Protein AF-A0A537LSG3-F1 (afdb_monomer_lite)

Foldseek 3Di:
DVVVVVVVVVVVVVCPPPVPFDDDVVQVGSVRCLVPPLDLVQQACPLLLLVLVVCVVVVNQEAAEDESDDDDSVVNVHHYDHNDFQDDDAAKYKYFSNCCPQQCNRNVQCVVFDFPDCGSVGMGIGHGDPPDPGDDGDDGDPRPDPPVVPPD

pLDDT: mean 77.23, std 20.53, range [40.41, 98.25]

Radius of gyration: 18.1 Å; chains: 1; bounding box: 46×49×38 Å

Sequence (152 aa):
MSALLFWLLLEAVKTFPSYLAYFNEFVGGPGNGYKYLAGPDIDWGQDLKRLAEYLRRQGITTVKLSYFGADDPHLYGIRYERLRQGYPTTGYVAVSVTLLNECARDFGWLRNYEPVAKVGYSIFVYRIPASEPLPAPVPSARCIRDSLLRFI

Secondary structure (DSSP, 8-state):
-HHHHHHHHHHHHHTTT-TT----GGGT-TTTGGGT---GGG-SSHHHHHHHHHHHHTT---EEEE-SS-S-GGGGT--EEEPPTT----EEEEEEHHHHHHTHHHHGGGGGS--SEEETTTEEEEEE-TT--PPPP-PPP--SSSSSSS--

Structure (mmCIF, N/CA/C/O backbone):
data_AF-A0A537LSG3-F1
#
_entry.id   AF-A0A537LSG3-F1
#
loop_
_atom_site.group_PDB
_atom_site.id
_atom_site.type_symbol
_atom_site.label_atom_id
_atom_site.label_alt_id
_atom_site.label_comp_id
_atom_site.label_asym_id
_atom_site.label_entity_id
_atom_site.label_seq_id
_atom_site.pdbx_PDB_ins_code
_atom_site.Cartn_x
_atom_site.Cartn_y
_atom_site.Cartn_z
_atom_site.occupancy
_atom_site.B_iso_or_equiv
_atom_site.auth_seq_id
_atom_site.auth_comp_id
_atom_site.auth_asym_id
_atom_site.auth_atom_id
_atom_site.pdbx_PDB_model_num
ATOM 1 N N . MET A 1 1 ? 33.553 -28.796 -20.520 1.00 51.88 1 MET A N 1
ATOM 2 C CA . MET A 1 1 ? 32.562 -27.876 -21.129 1.00 51.88 1 MET A CA 1
ATOM 3 C C . MET A 1 1 ? 31.116 -28.325 -20.913 1.00 51.88 1 MET A C 1
ATOM 5 O O . MET A 1 1 ? 30.278 -27.473 -20.668 1.00 51.88 1 MET A O 1
ATOM 9 N N . SER A 1 2 ? 30.806 -29.626 -20.911 1.00 62.78 2 SER A N 1
ATOM 10 C CA . SER A 1 2 ? 29.419 -30.118 -20.803 1.00 62.78 2 SER A CA 1
ATOM 11 C C . SER A 1 2 ? 28.754 -29.954 -19.423 1.00 62.78 2 SER A C 1
ATOM 13 O O . SER A 1 2 ? 27.546 -29.769 -19.356 1.00 62.78 2 SER A O 1
ATOM 15 N N . ALA A 1 3 ? 29.520 -29.948 -18.325 1.00 58.25 3 ALA A N 1
ATOM 16 C CA . ALA A 1 3 ? 28.968 -29.763 -16.974 1.00 58.25 3 ALA A CA 1
ATOM 17 C C . ALA A 1 3 ? 28.440 -28.334 -16.721 1.00 58.25 3 ALA A C 1
ATOM 19 O O . ALA A 1 3 ? 27.432 -28.154 -16.046 1.00 58.25 3 ALA A O 1
ATOM 20 N N . LEU A 1 4 ? 29.077 -27.327 -17.326 1.00 56.09 4 LEU A N 1
ATOM 21 C CA . LEU A 1 4 ? 28.654 -25.924 -17.240 1.00 56.09 4 LEU A CA 1
ATOM 22 C C . LEU A 1 4 ? 27.348 -25.668 -18.004 1.00 56.09 4 LEU A C 1
ATOM 24 O O . LEU A 1 4 ? 26.512 -24.893 -17.555 1.00 56.09 4 LEU A O 1
ATOM 28 N N . LEU A 1 5 ? 27.144 -26.360 -19.129 1.00 62.19 5 LEU A N 1
ATOM 29 C CA . LEU A 1 5 ? 25.920 -26.238 -19.927 1.00 62.19 5 LEU A CA 1
ATOM 30 C C . LEU A 1 5 ? 24.713 -26.866 -19.221 1.00 62.19 5 LEU A C 1
ATOM 32 O O . LEU A 1 5 ? 23.613 -26.324 -19.284 1.00 62.19 5 LEU A O 1
ATOM 36 N N . PHE A 1 6 ? 24.924 -27.973 -18.506 1.00 61.84 6 PHE A N 1
ATOM 37 C CA . PHE A 1 6 ? 23.869 -28.610 -17.718 1.00 61.84 6 PHE A CA 1
ATOM 38 C C . PHE A 1 6 ? 23.489 -27.776 -16.487 1.00 61.84 6 PHE A C 1
ATOM 40 O O . PHE A 1 6 ? 22.314 -27.676 -16.142 1.00 61.84 6 PHE A O 1
ATOM 47 N N . TRP A 1 7 ? 24.476 -27.118 -15.871 1.00 62.19 7 TRP A N 1
ATOM 48 C CA . TRP A 1 7 ? 24.249 -26.180 -14.771 1.00 62.19 7 TRP A CA 1
ATOM 49 C C . TRP A 1 7 ? 23.435 -24.956 -15.218 1.00 62.19 7 TRP A C 1
ATOM 51 O O . TRP A 1 7 ? 22.446 -24.604 -14.581 1.00 62.19 7 TRP A O 1
ATOM 61 N N . LEU A 1 8 ? 23.775 -24.375 -16.373 1.00 65.50 8 LEU A N 1
ATOM 62 C CA . LEU A 1 8 ? 23.032 -23.256 -16.966 1.00 65.50 8 LEU A CA 1
ATOM 63 C C . LEU A 1 8 ? 21.586 -23.625 -17.333 1.00 65.50 8 LEU A C 1
ATOM 65 O O . LEU A 1 8 ? 20.675 -22.826 -17.126 1.00 65.50 8 LEU A O 1
ATOM 69 N N . LEU A 1 9 ? 21.352 -24.841 -17.836 1.00 65.12 9 LEU A N 1
ATOM 70 C CA . LEU A 1 9 ? 20.003 -25.327 -18.146 1.00 65.12 9 LEU A CA 1
ATOM 71 C C . LEU A 1 9 ? 19.140 -25.502 -16.887 1.00 65.12 9 LEU A C 1
ATOM 73 O O . LEU A 1 9 ? 17.956 -25.167 -16.908 1.00 65.12 9 LEU A O 1
ATOM 77 N N . LEU A 1 10 ? 19.721 -25.977 -15.783 1.00 63.88 10 LEU A N 1
ATOM 78 C CA . LEU A 1 10 ? 19.004 -26.129 -14.512 1.00 63.88 10 LEU A CA 1
ATOM 79 C C . LEU A 1 10 ? 18.657 -24.780 -13.869 1.00 63.88 10 LEU A C 1
ATOM 81 O O . LEU A 1 10 ? 17.561 -24.634 -13.323 1.00 63.88 10 LEU A O 1
ATOM 85 N N . GLU A 1 11 ? 19.538 -23.783 -13.967 1.00 58.28 11 GLU A N 1
ATOM 86 C CA . GLU A 1 11 ? 19.234 -22.427 -13.497 1.00 58.28 11 GLU A CA 1
ATOM 87 C C . GLU A 1 11 ? 18.155 -21.750 -14.345 1.00 58.28 11 GLU A C 1
ATOM 89 O O . GLU A 1 11 ? 17.235 -21.143 -13.789 1.00 58.28 11 GLU A O 1
ATOM 94 N N . ALA A 1 12 ? 18.198 -21.927 -15.670 1.00 57.94 12 ALA A N 1
ATOM 95 C CA . ALA A 1 12 ? 17.199 -21.380 -16.583 1.00 57.94 12 ALA A CA 1
ATOM 96 C C . ALA A 1 12 ? 15.794 -21.948 -16.321 1.00 57.94 12 ALA A C 1
ATOM 98 O O . ALA A 1 12 ? 14.825 -21.194 -16.311 1.00 57.94 12 ALA A O 1
ATOM 99 N N . VAL A 1 13 ? 15.659 -23.250 -16.046 1.00 61.62 13 VAL A N 1
ATOM 100 C CA . VAL A 1 13 ? 14.347 -23.864 -15.759 1.00 61.62 13 VAL A CA 1
ATOM 101 C C . VAL A 1 13 ? 13.803 -23.433 -14.391 1.00 61.62 13 VAL A C 1
ATOM 103 O O . VAL A 1 13 ? 12.597 -23.242 -14.244 1.00 61.62 13 VAL A O 1
ATOM 106 N N . LYS A 1 14 ? 14.672 -23.201 -13.398 1.00 57.41 14 LYS A N 1
ATOM 107 C CA . LYS A 1 14 ? 14.268 -22.694 -12.073 1.00 57.41 14 LYS A CA 1
ATOM 108 C C . LYS A 1 14 ? 13.813 -21.232 -12.072 1.00 57.41 14 LYS A C 1
ATOM 110 O O . LYS A 1 14 ? 13.093 -20.833 -11.162 1.00 57.41 14 LYS A O 1
ATOM 115 N N . THR A 1 15 ? 14.225 -20.434 -13.055 1.00 51.00 15 THR A N 1
ATOM 116 C CA . THR A 1 15 ? 13.879 -19.003 -13.157 1.00 51.00 15 THR A CA 1
ATOM 117 C C . THR A 1 15 ? 12.592 -18.730 -13.945 1.00 51.00 15 THR A C 1
ATOM 119 O O . THR A 1 15 ? 12.121 -17.591 -13.996 1.00 51.00 15 THR A O 1
ATOM 122 N N . PHE A 1 16 ? 11.950 -19.767 -14.489 1.00 44.69 16 PHE A N 1
ATOM 123 C CA . PHE A 1 16 ? 10.657 -19.647 -15.157 1.00 44.69 16 PHE A CA 1
ATOM 124 C C . PHE A 1 16 ? 9.503 -19.570 -14.127 1.00 44.69 16 PHE A C 1
ATOM 126 O O . PHE A 1 16 ? 9.427 -20.450 -13.268 1.00 44.69 16 PHE A O 1
ATOM 133 N N . PRO A 1 17 ? 8.580 -18.575 -14.164 1.00 51.44 17 PRO A N 1
ATOM 134 C CA . PRO A 1 17 ? 8.365 -17.520 -15.163 1.00 51.44 17 PRO A CA 1
ATOM 135 C C . PRO A 1 17 ? 8.648 -16.093 -14.627 1.00 51.44 17 PRO A C 1
ATOM 137 O O . PRO A 1 17 ? 7.978 -15.139 -15.020 1.00 51.44 17 PRO A O 1
ATOM 140 N N . SER A 1 18 ? 9.600 -15.922 -13.705 1.00 45.47 18 SER A N 1
ATOM 141 C CA . SER A 1 18 ? 9.829 -14.652 -12.990 1.00 45.47 18 SER A CA 1
ATOM 142 C C . SER A 1 18 ? 11.267 -14.149 -13.169 1.00 45.47 18 SER A C 1
ATOM 144 O O . SER A 1 18 ? 11.995 -13.962 -12.198 1.00 45.47 18 SER A O 1
ATOM 146 N N . TYR A 1 19 ? 11.684 -13.902 -14.414 1.00 47.62 19 TYR A N 1
ATOM 147 C CA . TYR A 1 19 ? 13.057 -13.492 -14.765 1.00 47.62 19 TYR A CA 1
ATOM 148 C C . TYR A 1 19 ? 13.480 -12.079 -14.308 1.00 47.62 19 TYR A C 1
ATOM 150 O O . TYR A 1 19 ? 14.622 -11.694 -14.525 1.00 47.62 19 TYR A O 1
ATOM 158 N N . LEU A 1 20 ? 12.607 -11.305 -13.653 1.00 47.41 20 LEU A N 1
ATOM 159 C CA . LEU A 1 20 ? 12.920 -9.950 -13.165 1.00 47.41 20 LEU A CA 1
ATOM 160 C C . LEU A 1 20 ? 13.374 -9.890 -11.697 1.00 47.41 20 LEU A C 1
ATOM 162 O O . LEU A 1 20 ? 13.691 -8.814 -11.204 1.00 47.41 20 LEU A O 1
ATOM 166 N N . ALA A 1 21 ? 13.412 -11.022 -10.987 1.00 42.44 21 ALA A N 1
ATOM 167 C CA . ALA A 1 21 ? 13.753 -11.052 -9.563 1.00 42.44 21 ALA A CA 1
ATOM 168 C C . ALA A 1 21 ? 14.789 -12.133 -9.216 1.00 42.44 21 ALA A C 1
ATOM 170 O O . ALA A 1 21 ? 14.645 -12.835 -8.213 1.00 42.44 21 ALA A O 1
ATOM 171 N N . TYR A 1 22 ? 15.838 -12.285 -10.031 1.00 44.44 22 TYR A N 1
ATOM 172 C CA . TYR A 1 22 ? 16.990 -13.086 -9.619 1.00 44.44 22 TYR A CA 1
ATOM 173 C C . TYR A 1 22 ? 17.867 -12.269 -8.660 1.00 44.44 22 TYR A C 1
ATOM 175 O O . TYR A 1 22 ? 18.544 -11.328 -9.069 1.00 44.44 22 TYR A O 1
ATOM 183 N N . PHE A 1 23 ? 17.844 -12.622 -7.373 1.00 50.12 23 PHE A N 1
ATOM 184 C CA . PHE A 1 23 ? 18.784 -12.127 -6.366 1.00 50.12 23 PHE A CA 1
ATOM 185 C C . PHE A 1 23 ? 19.701 -13.280 -5.955 1.00 50.12 23 PHE A C 1
ATOM 187 O O . PHE A 1 23 ? 19.211 -14.341 -5.575 1.00 50.12 23 PHE A O 1
ATOM 194 N N . ASN A 1 24 ? 21.019 -13.058 -5.995 1.00 41.94 24 ASN A N 1
ATOM 195 C CA . ASN A 1 24 ? 22.007 -13.993 -5.450 1.00 41.94 24 ASN A CA 1
ATOM 196 C C . ASN A 1 24 ? 21.680 -14.340 -3.983 1.00 41.94 24 ASN A C 1
ATOM 198 O O . ASN A 1 24 ? 21.366 -13.456 -3.180 1.00 41.94 24 ASN A O 1
ATOM 202 N N . GLU A 1 25 ? 21.816 -15.618 -3.619 1.00 49.44 25 GLU A N 1
ATOM 203 C CA . GLU A 1 25 ? 21.505 -16.160 -2.282 1.00 49.44 25 GLU A CA 1
ATOM 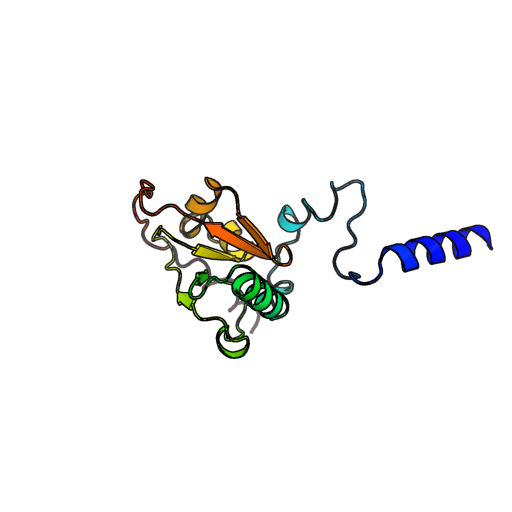204 C C . GLU A 1 25 ? 22.296 -15.487 -1.142 1.00 49.44 25 GLU A C 1
ATOM 206 O O . GLU A 1 25 ? 21.844 -15.473 0.001 1.00 49.44 25 GLU A O 1
ATOM 211 N N . PHE A 1 26 ? 23.411 -14.818 -1.449 1.00 47.41 26 PHE A N 1
ATOM 212 C CA . PHE A 1 26 ? 24.212 -14.061 -0.481 1.00 47.41 26 PHE A CA 1
ATOM 213 C C . PHE A 1 26 ? 23.571 -12.755 0.024 1.00 47.41 26 PHE A C 1
ATOM 215 O O . PHE A 1 26 ? 24.048 -12.198 1.009 1.00 47.41 26 PHE A O 1
ATOM 222 N N . VAL A 1 27 ? 22.490 -12.268 -0.598 1.00 45.12 27 VAL A N 1
ATOM 223 C CA . VAL A 1 27 ? 21.829 -10.994 -0.225 1.00 45.12 27 VAL A CA 1
ATOM 224 C C . VAL A 1 27 ? 20.453 -11.209 0.431 1.00 45.12 27 VAL A C 1
ATOM 226 O O . VAL A 1 27 ? 19.667 -10.278 0.594 1.00 45.12 27 VAL A O 1
ATOM 229 N N . GLY A 1 28 ? 20.136 -12.445 0.832 1.00 47.94 28 GLY A N 1
ATOM 230 C CA . GLY A 1 28 ? 18.885 -12.764 1.533 1.00 47.94 28 GLY A CA 1
ATOM 231 C C . GLY A 1 28 ? 17.648 -12.870 0.630 1.00 47.94 28 GLY A C 1
ATOM 232 O O . GLY A 1 28 ? 16.523 -12.767 1.123 1.00 47.94 28 GLY A O 1
ATOM 233 N N . GLY A 1 29 ? 17.850 -13.079 -0.676 1.00 51.97 29 GLY 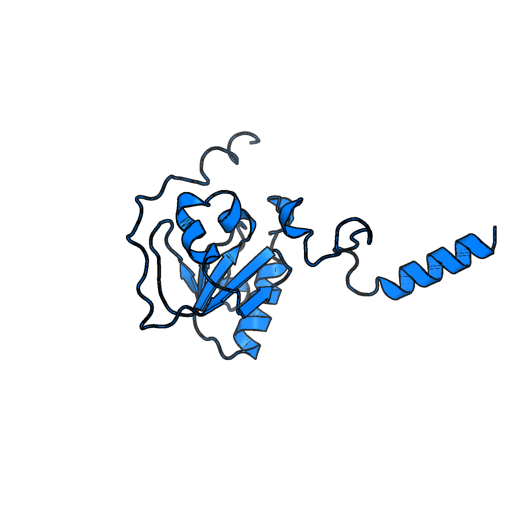A N 1
ATOM 234 C CA . GLY A 1 29 ? 16.796 -13.370 -1.651 1.00 51.97 29 GLY A CA 1
ATOM 235 C C . GLY A 1 29 ? 15.861 -12.191 -1.988 1.00 51.97 29 GLY A C 1
ATOM 236 O O . GLY A 1 29 ? 16.038 -11.069 -1.504 1.00 51.97 29 GLY A O 1
ATOM 237 N N . PRO A 1 30 ? 14.810 -12.431 -2.799 1.00 50.19 30 PRO A N 1
ATOM 238 C CA . PRO A 1 30 ? 13.859 -11.398 -3.234 1.00 50.19 30 PRO A CA 1
ATOM 239 C C . PRO A 1 30 ? 13.071 -10.755 -2.079 1.00 50.19 30 PRO A C 1
ATOM 241 O O . PRO A 1 30 ? 12.505 -9.676 -2.233 1.00 50.19 30 PRO A O 1
ATOM 244 N N . GLY A 1 31 ? 13.072 -11.373 -0.892 1.00 50.19 31 GLY A N 1
ATOM 245 C CA . GLY A 1 31 ? 12.434 -10.840 0.311 1.00 50.19 31 GLY A CA 1
ATOM 246 C C . GLY A 1 31 ? 13.112 -9.602 0.911 1.00 50.19 31 GLY A C 1
ATOM 247 O O . GLY A 1 31 ? 12.446 -8.872 1.643 1.00 50.19 31 GLY A O 1
ATOM 248 N N . ASN A 1 32 ? 14.390 -9.336 0.601 1.00 50.16 32 ASN A N 1
ATOM 249 C CA . ASN A 1 32 ? 15.144 -8.174 1.105 1.00 50.16 32 ASN A CA 1
ATOM 250 C C . ASN A 1 32 ? 15.637 -7.212 0.007 1.00 50.16 32 ASN A C 1
ATOM 252 O O . ASN A 1 32 ? 16.106 -6.121 0.335 1.00 50.16 32 ASN A O 1
ATOM 256 N N . GLY A 1 33 ? 15.492 -7.559 -1.277 1.00 44.56 33 GLY A N 1
ATOM 257 C CA . GLY A 1 33 ? 15.961 -6.738 -2.404 1.00 44.56 33 GLY A CA 1
ATOM 258 C C . GLY A 1 33 ? 15.344 -5.334 -2.478 1.00 44.56 33 GLY A C 1
ATOM 259 O O . GLY A 1 33 ? 16.009 -4.384 -2.892 1.00 44.56 33 GLY A O 1
ATOM 260 N N . TYR A 1 34 ? 14.117 -5.168 -1.968 1.00 51.47 34 TYR A N 1
ATOM 261 C CA . TYR A 1 34 ? 13.412 -3.878 -1.914 1.00 51.47 34 TYR A CA 1
ATOM 262 C C . TYR A 1 34 ? 14.144 -2.798 -1.095 1.00 51.47 34 TYR A C 1
ATOM 264 O O . TYR A 1 34 ? 13.844 -1.614 -1.226 1.00 51.47 34 TYR A O 1
ATOM 272 N N . LYS A 1 35 ? 15.095 -3.185 -0.234 1.00 49.69 35 LYS A N 1
ATOM 273 C CA . LYS A 1 35 ? 15.903 -2.245 0.558 1.00 49.69 35 LYS A CA 1
ATOM 274 C C . LYS A 1 35 ? 17.063 -1.632 -0.228 1.00 49.69 35 LYS A C 1
ATOM 276 O O . LYS A 1 35 ? 17.580 -0.608 0.202 1.00 49.69 35 LYS A O 1
ATOM 281 N N . TYR A 1 36 ? 17.473 -2.250 -1.337 1.00 45.69 36 TYR A N 1
ATOM 282 C CA . TYR A 1 36 ? 18.698 -1.883 -2.056 1.00 45.69 36 TYR A CA 1
ATOM 283 C C . TYR A 1 36 ? 18.452 -1.353 -3.474 1.00 45.69 36 TYR A C 1
ATOM 285 O O . TYR A 1 36 ? 19.299 -0.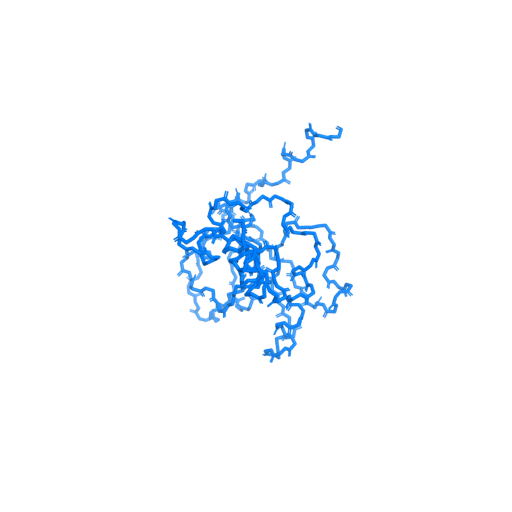630 -3.984 1.00 45.69 36 TYR A O 1
ATOM 293 N N . LEU A 1 37 ? 17.315 -1.680 -4.105 1.00 44.84 37 LEU A N 1
ATOM 294 C CA . LEU A 1 37 ? 17.034 -1.315 -5.504 1.00 44.84 37 LEU A CA 1
ATOM 295 C C . LEU A 1 37 ? 15.618 -0.768 -5.744 1.00 44.84 37 LEU A C 1
ATOM 297 O O . LEU A 1 37 ? 15.131 -0.843 -6.865 1.00 44.84 37 LEU A O 1
ATOM 301 N N . ALA A 1 38 ? 14.943 -0.205 -4.735 1.00 47.06 38 ALA A N 1
ATOM 302 C CA . ALA A 1 38 ? 13.692 0.534 -4.952 1.00 47.06 38 ALA A CA 1
ATOM 303 C C . ALA A 1 38 ? 13.980 1.873 -5.660 1.00 47.06 38 ALA A C 1
ATOM 305 O O . ALA A 1 38 ? 13.923 2.937 -5.052 1.00 47.06 38 ALA A O 1
ATOM 306 N N . GLY A 1 39 ? 14.394 1.788 -6.922 1.00 43.66 39 GLY A N 1
ATOM 307 C CA . GLY A 1 39 ? 14.542 2.913 -7.825 1.00 43.66 39 GLY A CA 1
ATOM 308 C C . GLY A 1 39 ? 13.247 3.175 -8.603 1.00 43.66 39 GLY A C 1
ATOM 309 O O . GLY A 1 39 ? 12.390 2.291 -8.701 1.00 43.66 39 GLY A O 1
ATOM 310 N N . PRO A 1 40 ? 13.117 4.371 -9.196 1.00 40.41 40 PRO A N 1
ATOM 311 C CA . PRO A 1 40 ? 11.947 4.803 -9.969 1.00 40.41 40 PRO A CA 1
ATOM 312 C C . PRO A 1 40 ? 11.605 3.899 -11.171 1.00 40.41 40 PRO A C 1
ATOM 314 O O . PRO A 1 40 ? 10.476 3.929 -11.662 1.00 40.41 40 PRO A O 1
ATOM 317 N N . ASP A 1 41 ? 12.551 3.071 -11.618 1.00 49.91 41 ASP A N 1
ATOM 318 C CA . ASP A 1 41 ? 12.420 2.187 -12.781 1.00 49.91 41 ASP A CA 1
ATOM 319 C C . ASP A 1 41 ? 11.572 0.923 -12.519 1.00 49.91 41 ASP A C 1
ATOM 321 O O . ASP A 1 41 ? 11.242 0.197 -13.455 1.00 49.91 41 ASP A O 1
ATOM 325 N N . ILE A 1 42 ? 11.190 0.644 -11.265 1.00 50.56 42 ILE A N 1
ATOM 326 C CA . ILE A 1 42 ? 10.370 -0.531 -10.900 1.00 50.56 42 ILE A CA 1
ATOM 327 C C . ILE A 1 42 ? 8.855 -0.270 -11.044 1.00 50.56 42 ILE A C 1
ATOM 329 O O . ILE A 1 42 ? 8.080 -1.211 -11.194 1.00 50.56 42 ILE A O 1
ATOM 333 N N . ASP A 1 43 ? 8.409 0.989 -11.073 1.00 53.66 43 ASP A N 1
ATOM 334 C CA . ASP A 1 43 ? 6.988 1.356 -10.927 1.00 53.66 43 ASP A CA 1
ATOM 335 C C . ASP A 1 43 ? 6.243 1.628 -12.264 1.00 53.66 43 ASP A C 1
ATOM 337 O O . ASP A 1 43 ? 5.241 2.349 -12.298 1.00 53.66 43 ASP A O 1
ATOM 341 N N . TRP A 1 44 ? 6.688 1.050 -13.388 1.00 57.19 44 TRP A N 1
ATOM 342 C CA . TRP A 1 44 ? 6.094 1.266 -14.726 1.00 57.19 44 TRP A CA 1
ATOM 343 C C . TRP A 1 44 ? 4.881 0.354 -15.003 1.00 57.19 44 TRP A C 1
ATOM 345 O O . TRP A 1 44 ? 4.899 -0.511 -15.880 1.00 57.19 44 TRP A O 1
ATOM 355 N N . GLY A 1 45 ? 3.814 0.513 -14.215 1.00 59.34 45 GLY A N 1
ATOM 356 C CA . GLY A 1 45 ? 2.470 -0.012 -14.517 1.00 59.34 45 GLY A CA 1
ATOM 357 C C . GLY A 1 45 ? 2.239 -1.505 -14.255 1.00 59.34 45 GLY A C 1
ATOM 358 O O . GLY A 1 45 ? 1.128 -1.910 -13.896 1.00 59.34 45 GLY A O 1
ATOM 359 N N . GLN A 1 46 ? 3.282 -2.338 -14.335 1.00 72.31 46 GLN A N 1
ATOM 360 C CA . GLN A 1 46 ? 3.180 -3.787 -14.113 1.00 72.31 46 GLN A CA 1
ATOM 361 C C . GLN A 1 46 ? 2.561 -4.131 -12.747 1.00 72.31 46 GLN A C 1
ATOM 363 O O . GLN A 1 46 ? 1.762 -5.068 -12.635 1.00 72.31 46 GLN A O 1
ATOM 368 N N . ASP A 1 47 ? 2.883 -3.360 -11.712 1.00 82.44 47 ASP A N 1
ATOM 369 C CA . ASP A 1 47 ? 2.428 -3.647 -10.355 1.00 82.44 47 ASP A CA 1
ATOM 370 C C . ASP A 1 47 ? 1.044 -3.078 -10.037 1.00 82.44 47 ASP A C 1
ATOM 372 O O . ASP A 1 47 ? 0.368 -3.612 -9.157 1.00 82.44 47 ASP A O 1
ATOM 376 N N . LEU A 1 48 ? 0.538 -2.117 -10.823 1.00 89.88 48 LEU A N 1
ATOM 377 C CA . LEU A 1 48 ? -0.878 -1.730 -10.772 1.00 89.88 48 LEU A CA 1
ATOM 378 C C . LEU A 1 48 ? -1.770 -2.873 -11.255 1.00 89.88 48 LEU A C 1
ATOM 380 O O . LEU A 1 48 ? -2.761 -3.195 -10.604 1.00 89.88 48 LEU A O 1
ATOM 384 N N . LYS A 1 49 ? -1.392 -3.574 -12.331 1.00 90.94 49 LYS A N 1
ATOM 385 C CA . LYS A 1 49 ? -2.132 -4.768 -12.768 1.00 90.94 49 LYS A CA 1
ATOM 386 C C . LYS A 1 49 ? -2.164 -5.843 -11.676 1.00 90.94 49 LYS A C 1
ATOM 388 O O . LYS A 1 49 ? -3.222 -6.401 -11.384 1.00 90.94 49 LYS A O 1
ATOM 393 N N . ARG A 1 50 ? -1.024 -6.106 -11.027 1.00 92.62 50 ARG A N 1
ATOM 394 C CA . ARG A 1 50 ? -0.942 -7.063 -9.907 1.00 92.62 50 ARG A CA 1
ATOM 395 C C . ARG A 1 50 ? -1.752 -6.600 -8.695 1.00 92.62 50 ARG A C 1
ATOM 397 O O . ARG A 1 50 ? -2.394 -7.423 -8.043 1.00 92.62 50 ARG A O 1
ATOM 404 N N . LEU A 1 51 ? -1.768 -5.297 -8.412 1.00 95.06 51 LEU A N 1
ATOM 405 C CA . LEU A 1 51 ? -2.569 -4.711 -7.339 1.00 95.06 51 LEU A CA 1
ATOM 406 C C . LEU A 1 51 ? -4.061 -4.891 -7.625 1.00 95.06 51 LEU A C 1
ATOM 408 O O . LEU A 1 51 ? -4.789 -5.347 -6.749 1.00 95.06 51 LEU A O 1
ATOM 412 N N . ALA A 1 52 ? -4.509 -4.620 -8.850 1.00 95.06 52 ALA A N 1
ATOM 413 C CA . ALA A 1 52 ? -5.894 -4.832 -9.265 1.00 95.06 52 ALA A CA 1
ATOM 414 C C . ALA A 1 52 ? -6.332 -6.293 -9.070 1.00 95.06 52 ALA A C 1
ATOM 416 O O . ALA A 1 52 ? -7.402 -6.571 -8.523 1.00 95.06 52 ALA A O 1
ATOM 417 N N . GLU A 1 53 ? -5.484 -7.245 -9.467 1.00 95.50 53 GLU A N 1
ATOM 418 C CA . GLU A 1 53 ? -5.740 -8.670 -9.255 1.00 95.50 53 GLU A CA 1
ATOM 419 C C . GLU A 1 53 ? -5.833 -9.032 -7.773 1.00 95.50 53 GLU A C 1
ATOM 421 O O . GLU A 1 53 ? -6.753 -9.757 -7.386 1.00 95.50 53 GLU A O 1
ATOM 426 N N . TYR A 1 54 ? -4.919 -8.516 -6.949 1.00 96.44 54 TYR A N 1
ATOM 427 C CA . TYR A 1 54 ? -4.939 -8.715 -5.503 1.00 96.44 54 TYR A CA 1
ATOM 428 C C . TYR A 1 54 ? -6.231 -8.173 -4.875 1.00 96.44 54 TYR A C 1
ATOM 430 O O . TYR A 1 54 ? -6.929 -8.917 -4.186 1.00 96.44 54 TYR A O 1
ATOM 438 N N . LEU A 1 55 ? -6.593 -6.917 -5.160 1.00 97.44 55 LEU A N 1
ATOM 439 C CA . LEU A 1 55 ? -7.789 -6.269 -4.608 1.00 97.44 55 LEU A CA 1
ATOM 440 C C . LEU A 1 55 ? -9.057 -7.050 -4.962 1.00 97.44 55 LEU A C 1
ATOM 442 O O . LEU A 1 55 ? -9.871 -7.341 -4.087 1.00 97.44 55 LEU A O 1
ATOM 446 N N . ARG A 1 56 ? -9.181 -7.478 -6.223 1.00 96.75 56 ARG A N 1
ATOM 447 C CA . ARG A 1 56 ? -10.307 -8.293 -6.694 1.00 96.75 56 ARG A CA 1
ATOM 448 C C . ARG A 1 56 ? -10.387 -9.642 -5.980 1.00 96.75 56 ARG A C 1
ATOM 450 O O . ARG A 1 56 ? -11.474 -10.038 -5.574 1.00 96.75 56 ARG A O 1
ATOM 457 N N . ARG A 1 57 ? -9.260 -10.342 -5.803 1.00 97.19 57 ARG A N 1
ATOM 458 C CA . ARG A 1 57 ? -9.217 -11.637 -5.092 1.00 97.19 57 ARG A CA 1
ATOM 459 C C . ARG A 1 57 ? -9.608 -11.510 -3.622 1.00 97.19 57 ARG A C 1
ATOM 461 O O . ARG A 1 57 ? -10.218 -12.424 -3.086 1.00 97.19 57 ARG A O 1
ATOM 468 N N . GLN A 1 58 ? -9.259 -10.394 -2.988 1.00 97.50 58 GLN A N 1
ATOM 469 C CA . GLN A 1 58 ? -9.580 -10.123 -1.585 1.00 97.50 58 GLN A CA 1
ATOM 470 C C . GLN A 1 58 ? -10.960 -9.474 -1.387 1.00 97.50 58 GLN A C 1
ATOM 472 O O . GLN A 1 58 ? -11.336 -9.180 -0.255 1.00 97.50 58 GLN A O 1
ATOM 477 N N . GLY A 1 59 ? -11.712 -9.212 -2.463 1.00 96.75 59 GLY A N 1
ATOM 478 C CA . GLY A 1 59 ? -12.998 -8.512 -2.382 1.00 96.75 59 GLY A CA 1
ATOM 479 C C . GLY A 1 59 ? -12.880 -7.064 -1.888 1.00 96.75 59 GLY A C 1
ATOM 480 O O . GLY A 1 59 ? -13.843 -6.514 -1.355 1.00 96.75 59 GLY A O 1
ATOM 481 N N . ILE A 1 60 ? -11.709 -6.439 -2.035 1.00 96.75 60 ILE A N 1
ATOM 482 C CA . ILE A 1 60 ? -11.465 -5.056 -1.618 1.00 96.75 60 ILE A CA 1
ATOM 483 C C . ILE A 1 60 ? -11.960 -4.131 -2.728 1.00 96.75 60 ILE A C 1
ATOM 485 O O . ILE A 1 60 ? -11.397 -4.091 -3.820 1.00 96.75 60 ILE A O 1
ATOM 489 N N . THR A 1 61 ? -13.025 -3.385 -2.442 1.00 93.25 61 THR A N 1
ATOM 490 C CA . THR A 1 61 ? -13.714 -2.546 -3.432 1.00 93.25 61 THR A CA 1
ATOM 491 C C . THR A 1 61 ? -13.122 -1.152 -3.586 1.00 93.25 61 THR A C 1
ATOM 493 O O . THR A 1 61 ? -13.221 -0.603 -4.676 1.00 93.25 61 THR A O 1
ATOM 496 N N . THR A 1 62 ? -12.506 -0.599 -2.537 1.00 94.25 62 THR A N 1
ATOM 497 C CA . THR A 1 62 ? -11.821 0.702 -2.556 1.00 94.25 62 THR A CA 1
ATOM 498 C C . THR A 1 62 ? -10.560 0.632 -1.696 1.00 94.25 62 THR A C 1
ATOM 500 O O . THR A 1 62 ? -10.587 0.079 -0.595 1.00 94.25 62 THR A O 1
ATOM 503 N N . VAL A 1 63 ? -9.461 1.213 -2.180 1.00 97.25 63 VAL A N 1
ATOM 504 C CA . VAL A 1 63 ? -8.183 1.319 -1.455 1.00 97.25 63 VAL A CA 1
ATOM 505 C C . VAL A 1 63 ? -7.694 2.767 -1.421 1.00 97.25 63 VAL A C 1
ATOM 507 O O . VAL A 1 63 ? -7.910 3.519 -2.367 1.00 97.25 63 VAL A O 1
ATOM 510 N N . LYS A 1 64 ? -7.009 3.177 -0.354 1.00 97.81 64 LYS A N 1
ATOM 511 C CA . LYS A 1 64 ? -6.309 4.467 -0.309 1.00 97.81 64 LYS A CA 1
ATOM 512 C C . LYS A 1 64 ? -4.915 4.294 -0.887 1.00 97.81 64 LYS A C 1
ATOM 514 O O . LYS A 1 64 ? -4.101 3.597 -0.291 1.00 97.81 64 LYS A O 1
ATOM 519 N N . LEU A 1 65 ? -4.648 4.893 -2.040 1.00 95.81 65 LEU A N 1
ATOM 520 C CA . LEU A 1 65 ? -3.452 4.628 -2.837 1.00 95.81 65 LEU A CA 1
ATOM 521 C C . LEU A 1 65 ? -2.574 5.875 -2.984 1.00 95.81 65 LEU A C 1
ATOM 523 O O . LEU A 1 65 ? -3.053 6.954 -3.343 1.00 95.81 65 LEU A O 1
ATOM 527 N N . SER A 1 66 ? -1.274 5.710 -2.749 1.00 93.06 66 SER A N 1
ATOM 528 C CA . SER A 1 66 ? -0.226 6.603 -3.249 1.00 93.06 66 SER A CA 1
ATOM 529 C C . SER A 1 66 ? 0.888 5.742 -3.834 1.00 93.06 66 SER A C 1
ATOM 531 O O . SER A 1 66 ? 1.465 4.921 -3.137 1.00 93.06 66 SER A O 1
ATOM 533 N N . TYR A 1 67 ? 1.169 5.882 -5.121 1.00 90.06 67 TYR A N 1
ATOM 534 C CA . TYR A 1 67 ? 2.211 5.124 -5.812 1.00 90.06 67 TYR A CA 1
ATOM 535 C C . TYR A 1 67 ? 3.052 6.096 -6.640 1.00 90.06 67 TYR A C 1
ATOM 537 O O . TYR A 1 67 ? 2.622 7.221 -6.901 1.00 90.06 67 TYR A O 1
ATOM 545 N N . PHE A 1 68 ? 4.272 5.686 -6.972 1.00 83.88 68 PHE A N 1
ATOM 546 C CA . PHE A 1 68 ? 5.266 6.557 -7.596 1.00 83.88 68 PHE A CA 1
ATOM 547 C C . PHE A 1 68 ? 5.059 6.729 -9.111 1.00 83.88 68 PHE A C 1
ATOM 549 O O . PHE A 1 68 ? 5.391 7.779 -9.652 1.00 83.88 68 PHE A O 1
ATOM 556 N N . GLY A 1 69 ? 4.508 5.717 -9.790 1.00 78.31 69 GLY A N 1
ATOM 557 C CA . GLY A 1 69 ? 4.313 5.724 -11.242 1.00 78.31 69 GLY A CA 1
ATOM 558 C C . GLY A 1 69 ? 3.321 6.782 -11.755 1.00 78.31 69 GLY A C 1
ATOM 559 O O . GLY A 1 69 ? 2.602 7.421 -10.989 1.00 78.31 69 GLY A O 1
ATOM 560 N N . ALA A 1 70 ? 3.272 6.945 -13.082 1.00 74.50 70 ALA A N 1
ATOM 561 C CA . ALA A 1 70 ? 2.420 7.928 -13.764 1.00 74.50 70 ALA A CA 1
ATOM 562 C C . ALA A 1 70 ? 1.111 7.348 -14.345 1.00 74.50 70 ALA A C 1
ATOM 564 O O . ALA A 1 70 ? 0.198 8.106 -14.669 1.00 74.50 70 ALA A O 1
ATOM 565 N N . ASP A 1 71 ? 1.013 6.021 -14.475 1.00 82.00 71 ASP A N 1
ATOM 566 C CA . ASP A 1 71 ? -0.130 5.321 -15.081 1.00 82.00 71 ASP A CA 1
ATOM 567 C C . ASP A 1 71 ? -1.414 5.458 -14.264 1.00 82.00 71 ASP A C 1
ATOM 569 O O . ASP A 1 71 ? -1.405 5.128 -13.086 1.00 82.00 71 ASP A O 1
ATOM 573 N N . ASP A 1 72 ? -2.547 5.813 -14.869 1.00 86.44 72 ASP A N 1
ATOM 574 C CA . ASP A 1 72 ? -3.821 5.920 -14.145 1.00 86.44 72 ASP A CA 1
ATOM 575 C C . ASP A 1 72 ? -4.317 4.548 -13.610 1.00 86.44 72 ASP A C 1
ATOM 577 O O . ASP A 1 72 ? -4.636 3.656 -14.408 1.00 86.44 72 ASP A O 1
ATOM 581 N N . PRO A 1 73 ? -4.458 4.355 -12.276 1.00 91.12 73 PRO A N 1
ATOM 582 C CA . PRO A 1 73 ? -4.977 3.114 -11.695 1.00 91.12 73 PRO A CA 1
ATOM 583 C C . PRO A 1 73 ? -6.381 2.729 -12.185 1.0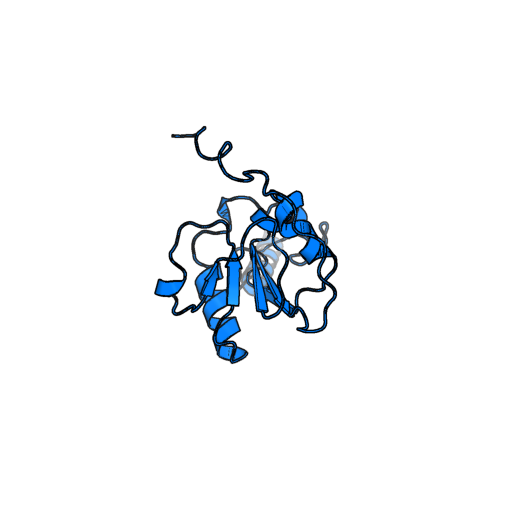0 91.12 73 PRO A C 1
ATOM 585 O O . PRO A 1 73 ? -6.722 1.539 -12.196 1.00 91.12 73 PRO A O 1
ATOM 588 N N . HIS A 1 74 ? -7.196 3.696 -12.625 1.00 90.00 74 HIS A N 1
ATOM 589 C CA . HIS A 1 74 ? -8.526 3.424 -13.172 1.00 90.00 74 HIS A CA 1
ATOM 590 C C . HIS A 1 74 ? -8.478 2.571 -14.445 1.00 90.00 74 HIS A C 1
ATOM 592 O O . HIS A 1 74 ? -9.385 1.762 -14.654 1.00 90.00 74 HIS A O 1
ATOM 598 N N . LEU A 1 75 ? -7.406 2.660 -15.243 1.00 88.06 75 LEU A N 1
ATOM 599 C CA . LEU A 1 75 ? -7.215 1.838 -16.449 1.00 88.06 75 LEU A CA 1
ATOM 600 C C . LEU A 1 75 ? -7.107 0.340 -16.132 1.00 88.06 75 LEU A C 1
ATOM 602 O O . LEU A 1 75 ? -7.418 -0.502 -16.971 1.00 88.06 75 LEU A O 1
ATOM 606 N N . TYR A 1 76 ? -6.724 0.004 -14.900 1.00 90.12 76 TYR A N 1
ATOM 607 C CA . TYR A 1 76 ? -6.624 -1.368 -14.403 1.00 90.12 76 TYR A CA 1
ATOM 608 C C . TYR A 1 76 ? -7.864 -1.799 -13.600 1.00 90.12 76 TYR A C 1
ATOM 610 O O . TYR A 1 76 ? -7.874 -2.875 -13.003 1.00 90.12 76 TYR A O 1
ATOM 618 N N . GLY A 1 77 ? -8.917 -0.972 -13.562 1.00 91.56 77 GLY A N 1
ATOM 619 C CA . GLY A 1 77 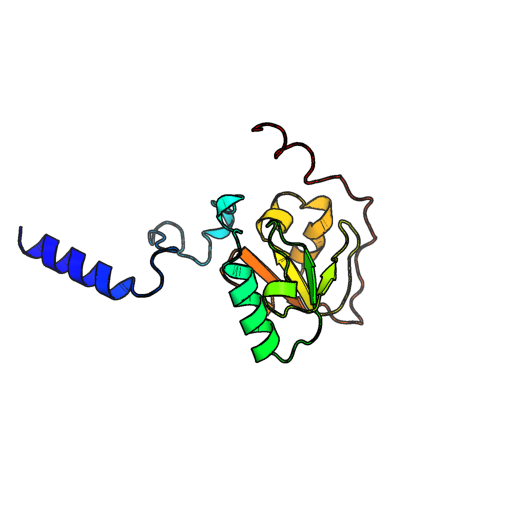? -10.135 -1.229 -12.790 1.00 91.56 77 GLY A CA 1
ATOM 620 C C . GLY A 1 77 ? -9.976 -1.016 -11.283 1.00 91.56 77 GLY A C 1
ATOM 621 O O . GLY A 1 77 ? -10.807 -1.486 -10.505 1.00 91.56 77 GLY A O 1
ATOM 622 N N . ILE A 1 78 ? -8.923 -0.317 -10.846 1.00 94.69 78 ILE A N 1
ATOM 623 C CA . ILE A 1 78 ? -8.711 -0.011 -9.431 1.00 94.69 78 ILE A CA 1
ATOM 624 C C . ILE A 1 78 ? -9.567 1.196 -9.059 1.00 94.69 78 ILE A C 1
ATOM 626 O O . ILE A 1 78 ? -9.373 2.305 -9.554 1.00 94.69 78 ILE A O 1
ATOM 630 N N . ARG A 1 79 ? -10.498 0.994 -8.129 1.00 94.81 79 ARG A N 1
ATOM 631 C CA . ARG A 1 79 ? -11.183 2.094 -7.449 1.00 94.81 79 ARG A CA 1
ATOM 632 C C . ARG A 1 79 ? -10.339 2.508 -6.253 1.00 94.81 79 ARG A C 1
ATOM 634 O O . ARG A 1 79 ? -10.093 1.701 -5.354 1.00 94.81 79 ARG A O 1
ATOM 641 N N . TYR A 1 80 ? -9.889 3.756 -6.246 1.00 95.94 80 TYR A N 1
ATOM 642 C CA . TYR A 1 80 ? -9.028 4.249 -5.185 1.00 95.94 80 TYR A CA 1
ATOM 643 C C . TYR A 1 80 ? -9.390 5.657 -4.733 1.00 95.94 80 TYR A C 1
ATOM 645 O O . TYR A 1 80 ? -9.933 6.466 -5.481 1.00 95.94 80 TYR A O 1
ATOM 653 N N . GLU A 1 81 ? -9.039 5.937 -3.486 1.00 95.62 81 GLU A N 1
ATOM 654 C CA . GLU A 1 81 ? -8.943 7.283 -2.944 1.00 95.62 81 GLU A CA 1
ATOM 655 C C . GLU A 1 81 ? -7.467 7.660 -2.872 1.00 95.62 81 GLU A C 1
ATOM 657 O O . GLU A 1 81 ? -6.620 6.839 -2.514 1.00 95.62 81 GLU A O 1
ATOM 662 N N . ARG A 1 82 ? -7.120 8.906 -3.194 1.00 92.94 82 ARG A N 1
ATOM 663 C CA . ARG A 1 82 ? -5.730 9.352 -3.067 1.00 92.94 82 ARG A CA 1
ATOM 664 C C . ARG A 1 82 ? -5.328 9.357 -1.591 1.00 92.94 82 ARG A C 1
ATOM 666 O O . ARG A 1 82 ? -5.885 10.116 -0.798 1.00 92.94 82 ARG A O 1
ATOM 673 N N . LEU A 1 83 ? -4.317 8.567 -1.234 1.00 93.94 83 LEU A N 1
ATOM 674 C CA . LEU A 1 83 ? -3.692 8.649 0.083 1.00 93.94 83 LEU A CA 1
ATOM 675 C C . LEU A 1 83 ? -2.915 9.970 0.178 1.00 93.94 83 LEU A C 1
ATOM 677 O O . LEU A 1 83 ? -2.009 10.238 -0.613 1.00 93.94 83 LEU A O 1
ATOM 681 N N . ARG A 1 84 ? -3.299 10.821 1.133 1.00 90.81 84 ARG A N 1
ATOM 682 C CA . ARG A 1 84 ? -2.702 12.148 1.323 1.00 90.81 84 ARG A CA 1
ATOM 683 C C . ARG A 1 84 ? -1.384 12.035 2.096 1.00 90.81 84 ARG A C 1
ATOM 685 O O . ARG A 1 84 ? -1.337 11.421 3.157 1.00 90.81 84 ARG A O 1
ATOM 692 N N . GLN A 1 85 ? -0.334 12.672 1.582 1.00 90.50 85 GLN A N 1
ATOM 693 C CA . GLN A 1 85 ? 0.971 12.766 2.248 1.00 90.50 85 GLN A CA 1
ATOM 694 C C . GLN A 1 85 ? 0.841 13.461 3.606 1.00 90.50 85 GLN A C 1
ATOM 696 O O . GLN A 1 85 ? 0.247 14.536 3.681 1.00 90.50 85 GLN A O 1
ATOM 701 N N . GLY A 1 86 ? 1.376 12.845 4.661 1.00 91.44 86 GLY A N 1
ATOM 702 C CA . GLY A 1 86 ? 1.374 13.409 6.011 1.00 91.44 86 GLY A CA 1
ATOM 703 C C . GLY A 1 86 ? 0.040 13.303 6.755 1.00 91.44 86 GLY A C 1
ATOM 704 O O . GLY A 1 86 ? -0.069 13.802 7.872 1.00 91.44 86 GLY A O 1
ATOM 705 N N . TYR A 1 87 ? -0.965 12.629 6.185 1.00 93.81 87 TYR A N 1
ATOM 706 C CA . TYR A 1 87 ? -2.254 12.384 6.839 1.00 93.81 87 TYR A CA 1
ATOM 707 C C . TYR A 1 87 ? -2.473 10.877 7.020 1.00 93.81 87 TYR A C 1
ATOM 709 O O . TYR A 1 87 ? -2.972 10.214 6.103 1.00 93.81 87 TYR A O 1
ATOM 717 N N . PRO A 1 88 ? -2.109 10.323 8.190 1.00 95.62 88 PRO A N 1
ATOM 718 C CA . PRO A 1 88 ? -2.436 8.949 8.550 1.00 95.62 88 PRO A CA 1
ATOM 719 C C . PRO A 1 88 ? -3.936 8.662 8.423 1.00 95.62 88 PRO A C 1
ATOM 721 O O . PRO A 1 88 ? -4.776 9.550 8.582 1.00 95.62 88 PRO A O 1
ATOM 724 N N . THR A 1 89 ? -4.294 7.417 8.112 1.00 96.81 89 THR A N 1
ATOM 725 C CA . THR A 1 89 ? -5.686 7.039 7.837 1.00 96.81 89 THR A CA 1
ATOM 726 C C . THR A 1 89 ? -5.950 5.566 8.139 1.00 96.81 89 THR A C 1
ATOM 728 O O . THR A 1 89 ? -5.023 4.762 8.189 1.00 96.81 89 THR A O 1
ATOM 731 N N . THR A 1 90 ? -7.221 5.205 8.310 1.00 97.44 90 THR A N 1
ATOM 732 C CA . THR A 1 90 ? -7.663 3.824 8.550 1.00 97.44 90 THR A CA 1
ATOM 733 C C . THR A 1 90 ? -8.113 3.123 7.259 1.00 97.44 90 THR A C 1
ATOM 735 O O . THR A 1 90 ? -8.254 3.749 6.205 1.00 97.44 90 THR A O 1
ATOM 738 N N . GLY A 1 91 ? -8.383 1.820 7.321 1.00 96.75 91 GLY A N 1
ATOM 739 C CA . GLY A 1 91 ? -8.851 1.009 6.195 1.00 96.75 91 GLY A CA 1
ATOM 740 C C . GLY A 1 91 ? -7.717 0.396 5.373 1.00 96.75 91 GLY A C 1
ATOM 741 O O . GLY A 1 91 ? -6.594 0.240 5.854 1.00 96.75 91 GLY A O 1
ATOM 742 N N . TYR A 1 92 ? -8.021 0.008 4.132 1.00 98.12 92 TYR A N 1
ATOM 743 C CA . TYR A 1 92 ? -7.010 -0.513 3.215 1.00 98.12 92 TYR A CA 1
ATOM 744 C C . TYR A 1 92 ? -6.185 0.626 2.629 1.00 98.12 92 TYR A C 1
ATOM 746 O O . TYR A 1 92 ? -6.725 1.532 1.991 1.00 98.12 92 TYR A O 1
ATOM 754 N N . VAL A 1 93 ? -4.875 0.554 2.833 1.00 98.12 93 VAL A N 1
ATOM 755 C CA . VAL A 1 93 ? -3.903 1.536 2.355 1.00 98.12 93 VAL A CA 1
ATOM 756 C C . VAL A 1 93 ? -2.881 0.814 1.492 1.00 98.12 93 VAL A C 1
ATOM 758 O O . VAL A 1 93 ? -2.350 -0.208 1.905 1.00 98.12 93 VAL A O 1
ATOM 761 N N . ALA A 1 94 ? -2.600 1.326 0.303 1.00 97.44 94 ALA A N 1
ATOM 762 C CA . ALA A 1 94 ? -1.563 0.822 -0.582 1.00 97.44 94 ALA A CA 1
ATOM 763 C C . ALA A 1 94 ? -0.570 1.949 -0.881 1.00 97.44 94 ALA A C 1
ATOM 765 O O . ALA A 1 94 ? -0.965 3.036 -1.308 1.00 97.44 94 ALA A O 1
ATOM 766 N N . VAL A 1 95 ? 0.715 1.703 -0.633 1.00 95.62 95 VAL A N 1
ATOM 767 C CA . VAL A 1 95 ? 1.780 2.681 -0.882 1.00 95.62 95 VAL A CA 1
ATOM 768 C C . VAL A 1 95 ? 2.922 2.040 -1.659 1.00 95.62 95 VAL A C 1
ATOM 770 O O . VAL A 1 95 ? 3.277 0.893 -1.375 1.00 95.62 95 VAL A O 1
ATOM 773 N N . SER A 1 96 ? 3.500 2.749 -2.634 1.00 92.06 96 SER A N 1
ATOM 774 C CA . SER A 1 96 ? 4.726 2.249 -3.258 1.00 92.06 96 SER A CA 1
ATOM 775 C C . SER A 1 96 ? 5.899 2.321 -2.282 1.00 92.06 96 SER A C 1
ATOM 777 O O . SER A 1 96 ? 6.019 3.241 -1.469 1.00 92.06 96 SER A O 1
ATOM 779 N N . VAL A 1 97 ? 6.783 1.335 -2.354 1.00 91.25 97 VAL A N 1
ATOM 780 C CA . VAL A 1 97 ? 7.971 1.229 -1.505 1.00 91.25 97 VAL A CA 1
ATOM 781 C C . VAL A 1 97 ? 8.902 2.419 -1.737 1.00 91.25 97 VAL A C 1
ATOM 783 O O . VAL A 1 97 ? 9.455 2.945 -0.774 1.00 91.25 97 VAL A O 1
ATOM 786 N N . THR A 1 98 ? 8.996 2.904 -2.979 1.00 87.44 98 THR A N 1
ATOM 787 C CA . THR A 1 98 ? 9.706 4.136 -3.354 1.00 87.44 98 THR A CA 1
ATOM 788 C C . THR A 1 98 ? 9.230 5.317 -2.507 1.00 87.44 98 THR A C 1
ATOM 790 O O . THR A 1 98 ? 10.025 5.947 -1.815 1.00 87.44 98 THR A O 1
ATOM 793 N N . LEU A 1 99 ? 7.914 5.548 -2.428 1.00 89.44 99 LEU A N 1
ATOM 794 C CA . LEU A 1 99 ? 7.339 6.609 -1.594 1.00 89.44 99 LEU A CA 1
ATOM 795 C C . LEU A 1 99 ? 7.529 6.359 -0.099 1.00 89.44 99 LEU A C 1
ATOM 797 O O . LEU A 1 99 ? 7.813 7.288 0.654 1.00 89.44 99 LEU A O 1
ATOM 801 N N . LEU A 1 100 ? 7.385 5.111 0.345 1.00 91.25 100 LEU A N 1
ATOM 802 C CA . LEU A 1 100 ? 7.595 4.729 1.743 1.00 91.25 100 LEU A CA 1
ATOM 803 C C . LEU A 1 100 ? 9.041 4.985 2.207 1.00 91.25 100 LEU A C 1
ATOM 805 O O . LEU A 1 100 ? 9.285 5.189 3.403 1.00 91.25 100 LEU A O 1
ATOM 809 N N . ASN A 1 101 ? 9.998 4.961 1.278 1.00 88.88 101 ASN A N 1
ATOM 810 C CA . ASN A 1 101 ? 11.412 5.214 1.525 1.00 88.88 101 ASN A CA 1
ATOM 811 C C . ASN A 1 101 ? 11.780 6.688 1.361 1.00 88.88 101 ASN A C 1
ATOM 813 O O . ASN A 1 101 ? 12.307 7.278 2.302 1.00 88.88 101 ASN A O 1
ATOM 817 N N . GLU A 1 102 ? 11.476 7.287 0.212 1.00 87.12 102 GLU A N 1
ATOM 818 C CA . GLU A 1 102 ? 11.850 8.670 -0.103 1.00 87.12 102 GLU A CA 1
ATOM 819 C C . GLU A 1 102 ? 11.033 9.687 0.702 1.00 87.12 102 GLU A C 1
ATOM 821 O O . GLU A 1 102 ? 11.563 10.699 1.156 1.00 87.12 102 GLU A O 1
ATOM 826 N N . CYS A 1 103 ? 9.760 9.387 0.974 1.00 89.50 103 CYS A N 1
ATOM 827 C CA . CYS A 1 103 ? 8.848 10.253 1.723 1.00 89.50 103 CYS A CA 1
ATOM 828 C C . CYS A 1 103 ? 8.599 9.705 3.129 1.00 89.50 103 CYS A C 1
ATOM 830 O O . CYS A 1 103 ? 7.467 9.670 3.620 1.00 89.50 103 CYS A O 1
ATOM 832 N N . ALA A 1 104 ? 9.667 9.266 3.802 1.00 89.50 104 ALA A N 1
ATOM 833 C CA . ALA A 1 104 ? 9.589 8.675 5.136 1.00 89.50 104 ALA A CA 1
ATOM 834 C C . ALA A 1 104 ? 8.905 9.596 6.165 1.00 89.50 104 ALA A C 1
ATOM 836 O O . ALA A 1 104 ? 8.255 9.104 7.082 1.00 89.50 104 ALA A O 1
ATOM 837 N N . ARG A 1 105 ? 8.979 10.924 6.005 1.00 89.88 105 ARG A N 1
ATOM 838 C CA . ARG A 1 105 ? 8.232 11.866 6.855 1.00 89.88 105 ARG A CA 1
ATOM 839 C C . ARG A 1 105 ? 6.716 11.725 6.685 1.00 89.88 105 ARG A C 1
ATOM 841 O O . ARG A 1 105 ? 5.993 11.782 7.671 1.00 89.88 105 ARG A O 1
ATOM 848 N N . ASP A 1 106 ? 6.247 11.536 5.456 1.00 91.94 106 ASP A N 1
ATOM 849 C CA . ASP A 1 106 ? 4.825 11.556 5.100 1.00 91.94 106 ASP A CA 1
ATOM 850 C C . ASP A 1 106 ? 4.154 10.185 5.240 1.00 91.94 106 ASP A C 1
ATOM 852 O O . ASP A 1 106 ? 2.984 10.101 5.621 1.00 91.94 106 ASP A O 1
ATOM 856 N N . PHE A 1 107 ? 4.888 9.111 4.934 1.00 94.00 107 PHE A N 1
ATOM 857 C CA . PHE A 1 107 ? 4.381 7.733 4.927 1.00 94.00 107 PHE A CA 1
ATOM 858 C C . PHE A 1 107 ? 5.044 6.824 5.967 1.00 94.00 107 PHE A C 1
ATOM 860 O O . PHE A 1 107 ? 4.621 5.682 6.130 1.00 94.00 107 PHE A O 1
ATOM 867 N N . GLY A 1 108 ? 6.052 7.299 6.706 1.00 92.94 108 GLY A N 1
ATOM 868 C CA . GLY A 1 108 ? 6.810 6.478 7.657 1.00 92.94 108 GLY A CA 1
ATOM 869 C C . GLY A 1 108 ? 5.976 5.889 8.789 1.00 92.94 108 GLY A C 1
ATOM 870 O O . GLY A 1 108 ? 6.352 4.854 9.329 1.00 92.94 108 GLY A O 1
ATOM 871 N N . TRP A 1 109 ? 4.811 6.469 9.094 1.00 94.94 109 TRP A N 1
ATOM 872 C CA . TRP A 1 109 ? 3.860 5.908 10.056 1.00 94.94 109 TRP A CA 1
ATOM 873 C C . TRP A 1 109 ? 3.401 4.487 9.686 1.00 94.94 109 TRP A C 1
ATOM 875 O O . TRP A 1 109 ? 3.142 3.681 10.576 1.00 94.94 109 TRP A O 1
ATOM 885 N N . LEU A 1 110 ? 3.374 4.143 8.391 1.00 96.31 110 LEU A N 1
ATOM 886 C CA . LEU A 1 110 ? 3.034 2.799 7.912 1.00 96.31 110 LEU A CA 1
ATOM 887 C C . LEU A 1 110 ? 4.080 1.745 8.299 1.00 96.31 110 LEU A C 1
ATOM 889 O O . LEU A 1 110 ? 3.768 0.559 8.310 1.00 96.31 110 LEU A O 1
ATOM 893 N N . ARG A 1 111 ? 5.309 2.146 8.652 1.00 94.19 111 ARG A N 1
ATOM 894 C CA . ARG A 1 111 ? 6.371 1.217 9.080 1.00 94.19 111 ARG A CA 1
ATOM 895 C C . ARG A 1 111 ? 6.094 0.573 10.440 1.00 94.19 111 ARG A C 1
ATOM 897 O O . ARG A 1 111 ? 6.715 -0.435 10.752 1.00 94.19 111 ARG A O 1
ATOM 904 N N . ASN A 1 112 ? 5.161 1.130 11.212 1.00 94.50 112 ASN A N 1
ATOM 905 C CA . ASN A 1 112 ? 4.705 0.556 12.479 1.00 94.50 112 ASN A CA 1
ATOM 906 C C . ASN A 1 112 ? 3.689 -0.581 12.285 1.00 94.50 112 ASN A C 1
ATOM 908 O O . ASN A 1 112 ? 3.281 -1.207 13.259 1.00 94.50 112 ASN A O 1
ATOM 912 N N . TYR A 1 113 ? 3.275 -0.843 11.043 1.00 95.62 113 TYR A N 1
ATOM 913 C CA . TYR A 1 113 ? 2.292 -1.858 10.697 1.00 95.62 113 TYR A CA 1
ATOM 914 C C . TYR A 1 113 ? 2.921 -2.914 9.793 1.00 95.62 113 TYR A C 1
ATOM 916 O O . TYR A 1 113 ? 3.746 -2.612 8.927 1.00 95.62 113 TYR A O 1
ATOM 924 N N . GLU A 1 114 ? 2.501 -4.164 9.960 1.00 95.62 114 GLU A N 1
ATOM 925 C CA . GLU A 1 114 ? 2.877 -5.224 9.034 1.00 95.62 114 GLU A CA 1
ATOM 926 C C . GLU A 1 114 ? 1.995 -5.146 7.774 1.00 95.62 114 GLU A C 1
ATOM 928 O O . GLU A 1 114 ? 0.766 -5.056 7.883 1.00 95.62 114 GLU A O 1
ATOM 933 N N . PRO A 1 115 ? 2.579 -5.146 6.562 1.00 97.38 115 PRO A N 1
ATOM 934 C CA . PRO A 1 115 ? 1.789 -5.163 5.342 1.00 97.38 115 PRO A CA 1
ATOM 935 C C . PRO A 1 115 ? 1.060 -6.504 5.206 1.00 97.38 115 PRO A C 1
ATOM 937 O O . PRO A 1 115 ? 1.675 -7.566 5.256 1.00 97.38 115 PRO A O 1
ATOM 940 N N . VAL A 1 116 ? -0.245 -6.449 4.942 1.00 97.75 116 VAL A N 1
ATOM 941 C CA . VAL A 1 116 ? -1.069 -7.633 4.648 1.00 97.75 116 VAL A CA 1
ATOM 942 C C . VAL A 1 116 ? -0.737 -8.245 3.285 1.00 97.75 116 VAL A C 1
ATOM 944 O O . VAL A 1 116 ? -1.036 -9.411 3.045 1.00 97.75 116 VAL A O 1
ATOM 947 N N . ALA A 1 117 ? -0.109 -7.472 2.391 1.00 96.38 117 ALA A N 1
ATOM 948 C CA . ALA A 1 117 ? 0.454 -7.980 1.147 1.00 96.38 117 ALA A CA 1
ATOM 949 C C . ALA A 1 117 ? 1.611 -7.115 0.637 1.00 96.38 117 ALA A C 1
ATOM 951 O O . ALA A 1 117 ? 1.634 -5.897 0.812 1.00 96.38 117 ALA A O 1
ATOM 952 N N . LYS A 1 118 ? 2.547 -7.758 -0.067 1.00 95.44 118 LYS A N 1
ATOM 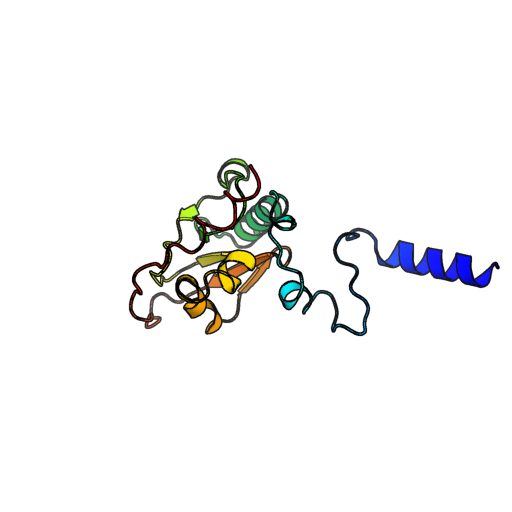953 C CA . LYS A 1 118 ? 3.632 -7.112 -0.816 1.00 95.44 118 LYS A CA 1
ATOM 954 C C . LYS A 1 118 ? 3.440 -7.432 -2.297 1.00 95.44 118 LYS A C 1
ATOM 956 O O . LYS A 1 118 ? 3.860 -8.482 -2.775 1.00 95.44 118 LYS A O 1
ATOM 961 N N . VAL A 1 119 ? 2.736 -6.562 -3.009 1.00 91.81 119 VAL A N 1
ATOM 962 C CA . VAL A 1 119 ? 2.394 -6.740 -4.423 1.00 91.81 119 VAL A CA 1
ATOM 963 C C . VAL A 1 119 ? 3.601 -6.357 -5.271 1.00 91.81 119 VAL A C 1
ATOM 965 O O . VAL A 1 119 ? 4.072 -5.228 -5.191 1.00 91.81 119 VAL A O 1
ATOM 968 N N . GLY A 1 120 ? 4.140 -7.315 -6.032 1.00 85.88 120 GLY A N 1
ATOM 969 C CA . GLY A 1 120 ? 5.310 -7.085 -6.894 1.00 85.88 120 GLY A CA 1
ATOM 970 C C . GLY A 1 120 ? 6.589 -6.677 -6.147 1.00 85.88 120 GLY A C 1
ATOM 971 O O . GLY A 1 120 ? 7.582 -6.360 -6.781 1.00 85.88 120 GLY A O 1
ATOM 972 N N . TYR A 1 121 ? 6.573 -6.688 -4.807 1.00 85.31 121 TYR A N 1
ATOM 973 C CA . TYR A 1 121 ? 7.582 -6.086 -3.922 1.00 85.31 121 TYR A CA 1
ATOM 974 C C . TYR A 1 121 ? 7.778 -4.565 -4.069 1.00 85.31 121 TYR A C 1
ATOM 976 O O . TYR A 1 121 ? 8.610 -4.002 -3.360 1.00 85.31 121 TYR A O 1
ATOM 984 N N . SER A 1 122 ? 6.974 -3.898 -4.897 1.00 87.25 122 SER A N 1
ATOM 985 C CA . SER A 1 122 ? 6.995 -2.452 -5.144 1.00 87.25 122 SER A CA 1
ATOM 986 C C . SER A 1 122 ? 5.821 -1.719 -4.502 1.00 87.25 122 SER A C 1
ATOM 988 O O . SER A 1 122 ? 5.947 -0.541 -4.189 1.00 87.25 122 SER A O 1
ATOM 990 N N . ILE A 1 123 ? 4.699 -2.399 -4.233 1.00 93.25 123 ILE A N 1
ATOM 991 C CA . ILE A 1 123 ? 3.527 -1.823 -3.564 1.00 93.25 123 ILE A CA 1
ATOM 992 C C . ILE A 1 123 ? 3.194 -2.642 -2.325 1.00 93.25 123 ILE A C 1
ATOM 994 O O . ILE A 1 123 ? 2.897 -3.838 -2.393 1.00 93.25 123 ILE A O 1
ATOM 998 N N . PHE A 1 124 ? 3.209 -1.991 -1.169 1.00 96.75 124 PHE A N 1
ATOM 999 C CA . PHE A 1 124 ? 2.804 -2.606 0.089 1.00 96.75 124 PHE A CA 1
ATOM 1000 C C . PHE A 1 124 ? 1.362 -2.237 0.400 1.00 96.75 124 PHE A C 1
ATOM 1002 O O . PHE A 1 124 ? 0.981 -1.068 0.341 1.00 96.75 124 PHE A O 1
ATOM 1009 N N . VAL A 1 125 ? 0.566 -3.250 0.735 1.00 97.88 125 VAL A N 1
ATOM 1010 C CA . VAL A 1 125 ? -0.825 -3.099 1.151 1.00 97.88 125 VAL A CA 1
ATOM 1011 C C . VAL A 1 125 ? -0.914 -3.331 2.648 1.00 97.88 125 VAL A C 1
ATOM 1013 O O . VAL A 1 125 ? -0.419 -4.330 3.162 1.00 97.88 125 VAL A O 1
ATOM 1016 N N . TYR A 1 126 ? -1.592 -2.428 3.333 1.00 98.25 126 TYR A N 1
ATOM 1017 C CA . TYR A 1 126 ? -1.820 -2.413 4.766 1.00 98.25 126 TYR A CA 1
ATOM 1018 C C . TYR A 1 126 ? -3.317 -2.447 5.042 1.00 98.25 126 TYR A C 1
ATOM 1020 O O . TYR A 1 126 ? -4.122 -1.928 4.262 1.00 98.25 126 TYR A O 1
ATOM 1028 N N . ARG A 1 127 ? -3.689 -3.024 6.184 1.00 97.69 127 ARG A N 1
ATOM 1029 C CA . ARG A 1 127 ? -5.042 -2.940 6.729 1.00 97.69 127 ARG A CA 1
ATOM 1030 C C . ARG A 1 127 ? -4.967 -2.276 8.093 1.00 97.69 127 ARG A C 1
ATOM 1032 O O . ARG A 1 127 ? -4.582 -2.912 9.066 1.00 97.69 127 ARG A O 1
ATOM 1039 N N . ILE A 1 128 ? -5.356 -1.011 8.148 1.00 97.62 128 ILE A N 1
ATOM 1040 C CA . ILE A 1 128 ? -5.344 -0.225 9.378 1.00 97.62 128 ILE A CA 1
ATOM 1041 C C . ILE A 1 128 ? -6.734 -0.313 10.030 1.00 97.62 128 ILE A C 1
ATOM 1043 O O . ILE A 1 128 ? -7.723 0.052 9.384 1.00 97.62 128 ILE A O 1
ATOM 1047 N N . PRO A 1 129 ? -6.863 -0.826 11.267 1.00 96.19 129 PRO A N 1
ATOM 1048 C CA . PRO A 1 129 ? -8.154 -0.928 11.947 1.00 96.19 129 PRO A CA 1
ATOM 1049 C C . PRO A 1 129 ? -8.847 0.432 12.112 1.00 96.19 129 PRO A C 1
ATOM 1051 O O . PRO A 1 129 ? -8.197 1.462 12.250 1.00 96.19 129 PRO A O 1
ATOM 1054 N N . ALA A 1 130 ? -10.182 0.451 12.135 1.00 94.19 130 ALA A N 1
ATOM 1055 C CA . ALA A 1 130 ? -10.940 1.692 12.334 1.00 94.19 130 ALA A CA 1
ATOM 1056 C C . ALA A 1 130 ? -10.775 2.282 13.748 1.00 94.19 130 ALA A C 1
ATOM 1058 O O . ALA A 1 130 ? -10.896 3.489 13.922 1.00 94.19 130 ALA A O 1
ATOM 1059 N N . SER A 1 131 ? -10.492 1.432 14.737 1.00 93.62 131 SER A N 1
ATOM 1060 C CA . SER A 1 131 ? -10.234 1.806 16.132 1.00 93.62 131 SER A CA 1
ATOM 1061 C C . SER A 1 131 ? -8.780 2.205 16.400 1.00 93.62 131 SER A C 1
ATOM 1063 O O . SER A 1 131 ? -8.426 2.451 17.549 1.00 93.62 131 SER A O 1
ATOM 1065 N N . GLU A 1 132 ? -7.928 2.198 15.375 1.00 93.56 132 GLU A N 1
ATOM 1066 C CA . GLU A 1 132 ? -6.498 2.434 15.533 1.00 93.56 132 GLU A CA 1
ATOM 1067 C C . GLU A 1 132 ? -6.223 3.897 15.927 1.00 93.56 132 GLU A C 1
ATOM 1069 O O . GLU A 1 132 ? -6.665 4.809 15.215 1.00 93.56 132 GLU A O 1
ATOM 1074 N N . PRO A 1 133 ? -5.483 4.157 17.021 1.00 93.25 133 PRO A N 1
ATOM 1075 C CA . PRO A 1 133 ? -5.039 5.502 17.354 1.00 93.25 133 PRO A CA 1
ATOM 1076 C C . PRO A 1 133 ? -3.963 5.950 16.359 1.00 93.25 133 PRO A C 1
ATOM 1078 O O . PRO A 1 133 ? -2.798 5.568 16.441 1.00 93.25 133 PRO A O 1
ATOM 1081 N N . LEU A 1 134 ? -4.372 6.770 15.393 1.00 93.94 134 LEU A N 1
ATOM 1082 C CA . LEU A 1 134 ? -3.480 7.278 14.358 1.00 93.94 134 LEU A CA 1
ATOM 1083 C C . LEU A 1 134 ? -2.514 8.342 14.907 1.00 93.94 134 LEU A C 1
ATOM 1085 O O . LEU A 1 134 ? -2.913 9.164 15.737 1.00 93.94 134 LEU A O 1
ATOM 1089 N N . PRO A 1 135 ? -1.264 8.395 14.407 1.00 93.12 135 PRO A N 1
ATOM 1090 C CA . PRO A 1 135 ? -0.356 9.480 14.742 1.00 93.12 135 PRO A CA 1
ATOM 1091 C C . PRO A 1 135 ? -0.894 10.825 14.241 1.00 93.12 135 PRO A C 1
ATOM 1093 O O . PRO A 1 135 ? -1.688 10.894 13.299 1.00 93.12 135 PRO A O 1
ATOM 1096 N N . ALA A 1 136 ? -0.438 11.908 14.872 1.00 92.44 136 ALA A N 1
ATOM 1097 C CA . ALA A 1 136 ? -0.824 13.254 14.476 1.00 92.44 136 ALA A CA 1
ATOM 1098 C C . ALA A 1 136 ? -0.445 13.528 13.005 1.00 92.44 136 ALA A C 1
ATOM 1100 O O . ALA A 1 136 ? 0.636 13.116 12.569 1.00 92.44 136 ALA A O 1
ATOM 1101 N N . PRO A 1 137 ? -1.293 14.242 12.240 1.00 92.19 137 PRO A N 1
ATOM 1102 C CA . PRO A 1 137 ? -0.934 14.680 10.902 1.00 92.19 137 PRO A CA 1
ATOM 1103 C C . PRO A 1 137 ? 0.340 15.523 10.925 1.00 92.19 137 PRO A C 1
ATOM 1105 O O . PRO A 1 137 ? 0.510 16.399 11.775 1.00 92.19 137 PRO A O 1
ATOM 1108 N N . VAL A 1 138 ? 1.216 15.289 9.957 1.00 88.19 138 VAL A N 1
ATOM 1109 C CA . VAL A 1 138 ? 2.426 16.082 9.754 1.00 88.19 138 VAL A CA 1
ATOM 1110 C C . VAL A 1 138 ? 2.243 16.952 8.511 1.00 88.19 138 VAL A C 1
ATOM 1112 O O . VAL A 1 138 ? 1.767 16.455 7.488 1.00 88.19 138 VAL A O 1
ATOM 1115 N N . PRO A 1 139 ? 2.604 18.250 8.550 1.00 83.75 139 PRO A N 1
ATOM 1116 C CA . PRO A 1 139 ? 2.605 19.073 7.349 1.00 83.75 139 PRO A CA 1
ATOM 1117 C C . PRO A 1 139 ? 3.485 18.417 6.289 1.00 83.75 139 PRO A C 1
ATOM 1119 O O . PRO A 1 139 ? 4.660 18.144 6.556 1.00 83.75 139 PRO A O 1
ATOM 1122 N N . SER A 1 140 ? 2.904 18.150 5.118 1.00 74.50 140 SER A N 1
ATOM 1123 C CA . SER A 1 140 ? 3.600 17.418 4.068 1.00 74.50 140 SER A CA 1
ATOM 1124 C C . SER A 1 140 ? 4.840 18.186 3.633 1.00 74.50 140 SER A C 1
ATOM 1126 O O . SER A 1 140 ? 4.729 19.331 3.178 1.00 74.50 140 SER A O 1
ATOM 1128 N N . ALA A 1 141 ? 6.009 17.562 3.732 1.00 68.06 141 ALA A N 1
ATOM 1129 C CA . ALA A 1 141 ? 7.163 18.047 2.993 1.00 68.06 141 ALA A CA 1
ATOM 1130 C C . ALA A 1 141 ? 6.939 17.623 1.542 1.00 68.06 141 ALA A C 1
ATOM 1132 O O . ALA A 1 141 ? 6.541 16.494 1.286 1.00 68.06 141 ALA A O 1
ATOM 1133 N N . ARG A 1 142 ? 7.115 18.522 0.574 1.00 65.31 142 ARG A N 1
ATOM 1134 C CA . ARG A 1 142 ? 6.887 18.197 -0.838 1.00 65.31 142 ARG A CA 1
ATOM 1135 C C . ARG A 1 142 ? 7.968 17.212 -1.295 1.00 65.31 142 ARG A C 1
ATOM 1137 O O . ARG A 1 142 ? 9.005 17.624 -1.791 1.00 65.31 142 ARG A O 1
ATOM 1144 N N . CYS A 1 143 ? 7.735 15.926 -1.064 1.00 69.62 143 CYS A N 1
ATOM 1145 C CA . CYS A 1 143 ? 8.753 14.891 -1.187 1.00 69.62 143 CYS A CA 1
ATOM 1146 C C . CYS A 1 143 ? 9.224 14.705 -2.638 1.00 69.62 143 CYS A C 1
ATOM 1148 O O . CYS A 1 143 ? 10.412 14.561 -2.895 1.00 69.62 143 CYS A O 1
ATOM 1150 N N . ILE A 1 144 ? 8.303 14.797 -3.604 1.00 60.09 144 ILE A N 1
ATOM 1151 C CA . ILE A 1 144 ? 8.590 14.562 -5.024 1.00 60.09 144 ILE A CA 1
ATOM 1152 C C . ILE A 1 144 ? 8.274 15.817 -5.828 1.00 60.09 144 ILE A C 1
ATOM 1154 O O . ILE A 1 144 ? 7.260 15.898 -6.523 1.00 60.09 144 ILE A O 1
ATOM 1158 N N . ARG A 1 145 ? 9.117 16.844 -5.721 1.00 51.31 145 ARG A N 1
ATOM 1159 C CA . ARG A 1 145 ? 9.126 17.890 -6.757 1.00 51.31 145 ARG A CA 1
ATOM 1160 C C . ARG A 1 145 ? 10.496 18.272 -7.301 1.00 51.31 145 ARG A C 1
ATOM 1162 O O . ARG A 1 145 ? 10.522 18.873 -8.367 1.00 51.31 145 ARG A O 1
ATOM 1169 N N . ASP A 1 146 ? 11.593 17.856 -6.669 1.00 44.88 146 ASP A N 1
ATOM 1170 C CA . ASP A 1 146 ? 12.919 18.368 -7.049 1.00 44.88 146 ASP A CA 1
ATOM 1171 C C . ASP A 1 146 ? 13.861 17.341 -7.702 1.00 44.88 146 ASP A C 1
ATOM 1173 O O . ASP A 1 146 ? 14.878 17.744 -8.269 1.00 44.88 146 ASP A O 1
ATOM 1177 N N . SER A 1 147 ? 13.529 16.042 -7.705 1.00 45.69 147 SER A N 1
ATOM 1178 C CA . SER A 1 147 ? 14.408 15.012 -8.297 1.00 45.69 147 SER A CA 1
ATOM 1179 C C . SER A 1 147 ? 14.088 14.656 -9.756 1.00 45.69 147 SER A C 1
ATOM 1181 O O . SER A 1 147 ? 14.990 14.261 -10.485 1.00 45.69 147 SER A O 1
ATOM 1183 N N . LEU A 1 148 ? 12.844 14.838 -10.222 1.00 47.56 148 LEU A N 1
ATOM 1184 C CA . LEU A 1 148 ? 12.429 14.459 -11.588 1.00 47.56 148 LEU A CA 1
ATOM 1185 C C . LEU A 1 148 ? 12.469 15.604 -12.618 1.00 47.56 148 LEU A C 1
ATOM 1187 O O . LEU A 1 148 ? 12.308 15.351 -13.805 1.00 47.56 148 LEU A O 1
ATOM 1191 N N . LEU A 1 149 ? 12.727 16.849 -12.203 1.00 43.12 149 LEU A N 1
ATOM 1192 C CA . LEU A 1 149 ? 12.924 17.988 -13.121 1.00 43.12 149 LEU A CA 1
ATOM 1193 C C . LEU A 1 149 ? 14.404 18.260 -13.448 1.00 43.12 149 LEU A C 1
ATOM 1195 O O . LEU A 1 149 ? 14.718 19.282 -14.043 1.00 43.12 149 LEU A O 1
ATOM 1199 N N . ARG A 1 150 ? 15.331 17.377 -13.051 1.00 43.00 150 ARG A N 1
ATOM 1200 C CA . ARG A 1 150 ? 16.770 17.529 -13.347 1.00 43.00 150 ARG A CA 1
ATOM 1201 C C . ARG A 1 150 ? 17.244 16.768 -14.588 1.00 43.00 150 ARG A C 1
ATOM 1203 O O . ARG A 1 150 ? 18.421 16.856 -14.917 1.00 43.00 150 ARG A O 1
ATOM 1210 N N . PHE A 1 151 ? 16.351 16.043 -15.261 1.00 40.88 151 PHE A N 1
ATOM 1211 C CA . PHE A 1 151 ? 16.687 15.210 -16.421 1.00 40.88 151 PHE A CA 1
ATOM 1212 C C . PHE A 1 151 ? 15.774 15.436 -17.637 1.00 40.88 151 PHE A C 1
ATOM 1214 O O . PHE A 1 151 ? 15.715 14.580 -18.517 1.00 40.88 151 PHE A O 1
ATOM 1221 N N . ILE A 1 152 ? 15.088 16.584 -17.702 1.00 43.31 152 ILE A N 1
ATOM 1222 C CA . ILE A 1 152 ? 14.429 17.080 -18.920 1.00 43.31 152 ILE A CA 1
ATOM 1223 C C . ILE A 1 152 ? 14.970 18.473 -19.224 1.00 43.31 152 ILE A C 1
ATOM 1225 O O . ILE A 1 152 ? 15.074 19.260 -18.255 1.00 43.31 152 ILE A O 1
#

Organism: NCBI:txid2569760